Protein AF-A0A1V5SB89-F1 (afdb_monomer)

pLDDT: mean 95.57, std 5.44, range [63.53, 98.69]

Sequence (55 aa):
MDASARRALQLAELDMLKHIHQVCEQNSLRYYVIAGTLLGCVRHKGFIPWDDDTI

Solvent-accessible surface area (backbone atoms only — not comparable to full-atom values): 3346 Å² total; per-residue (Å²): 129,59,70,67,59,46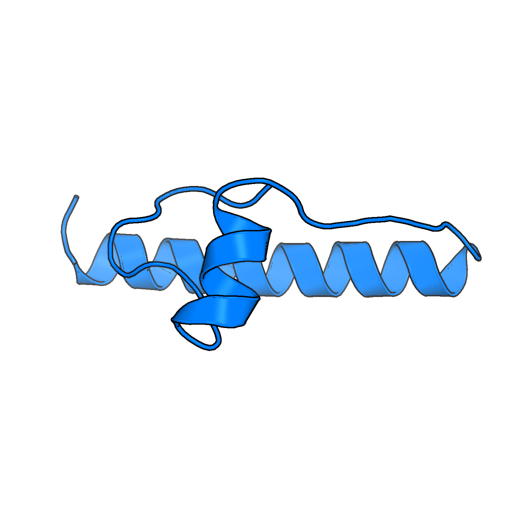,52,53,48,55,52,53,51,50,54,49,50,52,50,53,50,51,52,25,62,79,67,72,49,88,83,78,65,39,73,69,44,40,48,11,44,74,76,60,72,36,72,48,96,80,57,90,77,84,80

Foldseek 3Di:
DPLVVQVVQQVVQVVVVVVVVVVCVVVVHDDDWDDQQVCCCVPVVGHDSPDSDTD

Secondary structure (DSSP, 8-state):
--HHHHHHHHHHHHHHHHHHHHHHHHTT------HHHHHHHHHHSS--TT-----

Radius of gyration: 12.08 Å; Cα contacts (8 Å, |Δi|>4): 35; chains: 1; bounding box: 27×15×30 Å

Mean predicted aligned error: 2.78 Å

Structure (mmCIF, N/CA/C/O backbone):
data_AF-A0A1V5SB89-F1
#
_entry.id   AF-A0A1V5SB89-F1
#
loop_
_atom_site.group_PDB
_atom_site.id
_atom_site.type_symbol
_atom_site.label_atom_id
_atom_site.label_alt_id
_atom_site.label_comp_id
_atom_site.label_asym_id
_atom_site.label_entity_id
_atom_site.label_seq_id
_atom_site.pdbx_PDB_ins_code
_atom_site.Cartn_x
_atom_site.Cartn_y
_atom_site.Cartn_z
_atom_site.occupancy
_atom_site.B_iso_or_equiv
_atom_site.auth_seq_id
_atom_site.auth_comp_id
_atom_site.auth_asym_id
_atom_site.auth_atom_id
_atom_site.pdbx_PDB_model_num
ATOM 1 N N . MET A 1 1 ? 12.962 8.572 -12.283 1.00 63.53 1 MET A N 1
ATOM 2 C CA . MET A 1 1 ? 13.549 7.708 -11.236 1.00 63.53 1 MET A CA 1
ATOM 3 C C . MET A 1 1 ? 14.064 6.430 -11.869 1.00 63.53 1 MET A C 1
ATOM 5 O O . MET A 1 1 ? 13.370 5.885 -12.727 1.00 63.53 1 MET A O 1
ATOM 9 N N . ASP A 1 2 ? 15.244 5.970 -11.456 1.00 87.56 2 ASP A N 1
ATOM 10 C CA . ASP A 1 2 ? 15.738 4.640 -11.817 1.00 87.56 2 ASP A CA 1
ATOM 11 C C . ASP A 1 2 ? 14.714 3.558 -11.417 1.00 87.56 2 ASP A C 1
ATOM 13 O O . ASP A 1 2 ? 14.032 3.680 -10.395 1.00 87.56 2 ASP A O 1
ATOM 17 N N . ALA A 1 3 ? 14.557 2.526 -12.247 1.00 82.88 3 ALA A N 1
ATOM 18 C CA . ALA A 1 3 ? 13.564 1.478 -12.021 1.00 82.88 3 ALA A CA 1
ATOM 19 C C . ALA A 1 3 ? 13.843 0.707 -10.720 1.00 82.88 3 ALA A C 1
ATOM 2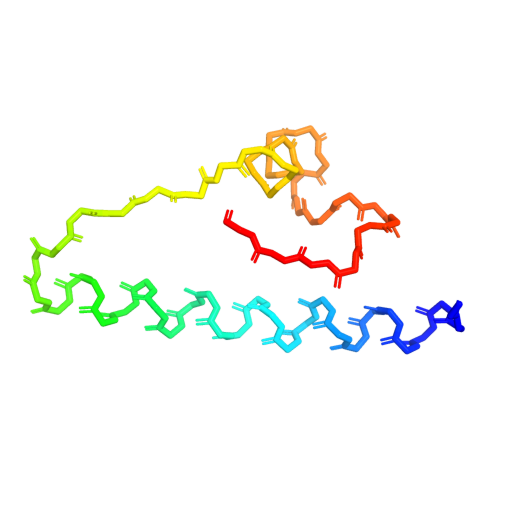1 O O . ALA A 1 3 ? 12.901 0.327 -10.022 1.00 82.88 3 ALA A O 1
ATOM 22 N N . SER A 1 4 ? 15.123 0.542 -10.356 1.00 89.44 4 SER A N 1
ATOM 23 C CA . SER A 1 4 ? 15.506 -0.104 -9.097 1.00 89.44 4 SER A CA 1
ATOM 24 C C . SER A 1 4 ? 15.116 0.741 -7.879 1.00 89.44 4 SER A C 1
ATOM 26 O O . SER A 1 4 ? 14.530 0.218 -6.931 1.00 89.44 4 SER A O 1
ATOM 28 N N . ALA A 1 5 ? 15.327 2.060 -7.949 1.00 94.69 5 ALA A N 1
ATOM 29 C CA . ALA A 1 5 ? 14.960 2.995 -6.888 1.00 94.69 5 ALA A CA 1
ATOM 30 C C . ALA A 1 5 ? 13.446 3.005 -6.630 1.00 94.69 5 ALA A C 1
ATOM 32 O O . ALA A 1 5 ? 13.010 2.942 -5.483 1.00 94.69 5 ALA A O 1
ATOM 33 N N . ARG A 1 6 ? 12.634 3.000 -7.694 1.00 95.00 6 ARG A N 1
ATOM 34 C CA . ARG A 1 6 ? 11.168 2.953 -7.569 1.00 95.00 6 ARG A CA 1
ATOM 35 C C . ARG A 1 6 ? 10.694 1.648 -6.945 1.00 95.00 6 ARG A C 1
ATOM 37 O O . ARG A 1 6 ? 9.811 1.651 -6.098 1.00 95.00 6 ARG A O 1
ATOM 44 N N . ARG A 1 7 ? 11.303 0.520 -7.322 1.00 95.69 7 ARG A N 1
ATOM 45 C CA . ARG A 1 7 ? 10.948 -0.765 -6.721 1.00 95.69 7 ARG A CA 1
ATOM 46 C C . ARG A 1 7 ? 11.302 -0.812 -5.235 1.00 95.69 7 ARG A C 1
ATOM 48 O O . ARG A 1 7 ? 10.521 -1.351 -4.457 1.00 95.69 7 ARG A O 1
ATOM 55 N N . ALA A 1 8 ? 12.444 -0.250 -4.843 1.00 96.69 8 ALA A N 1
ATOM 56 C CA . ALA A 1 8 ? 12.817 -0.132 -3.437 1.00 96.69 8 ALA A CA 1
ATOM 57 C C . ALA A 1 8 ? 11.809 0.728 -2.654 1.00 96.69 8 ALA A C 1
ATOM 59 O O . ALA A 1 8 ? 11.397 0.329 -1.567 1.00 96.69 8 ALA A O 1
ATOM 60 N N . LEU A 1 9 ? 11.354 1.843 -3.239 1.00 96.56 9 LEU A N 1
ATOM 61 C CA . LEU A 1 9 ? 10.314 2.694 -2.658 1.00 96.56 9 LEU A CA 1
ATOM 62 C C . LEU A 1 9 ? 9.000 1.927 -2.447 1.00 96.56 9 LEU A C 1
ATOM 64 O O . LEU A 1 9 ? 8.531 1.838 -1.320 1.00 96.56 9 LEU A O 1
ATOM 68 N N . GLN A 1 10 ? 8.481 1.266 -3.485 1.00 96.94 10 GLN A N 1
ATOM 69 C CA . GLN A 1 10 ? 7.249 0.468 -3.396 1.00 96.94 10 GLN A CA 1
ATOM 70 C C . GLN A 1 10 ? 7.315 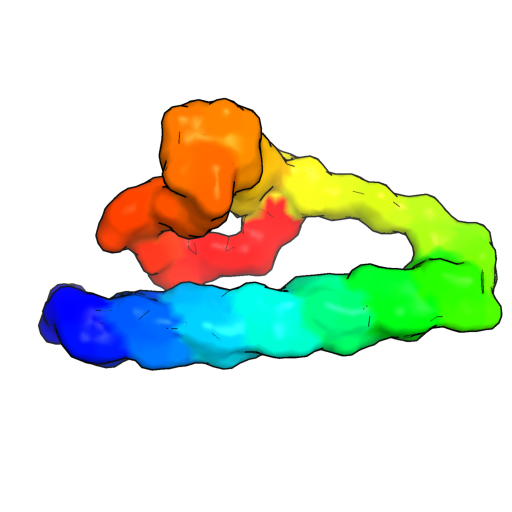-0.621 -2.311 1.00 96.94 10 GLN A C 1
ATOM 72 O O . GLN A 1 10 ? 6.323 -0.931 -1.656 1.00 96.94 10 GLN A O 1
ATOM 77 N N . LEU A 1 11 ? 8.484 -1.239 -2.113 1.00 97.25 11 LEU A N 1
ATOM 78 C CA . LEU A 1 11 ? 8.663 -2.236 -1.055 1.00 97.25 11 LEU A CA 1
ATOM 79 C C . LEU A 1 11 ? 8.629 -1.602 0.341 1.00 97.25 11 LEU A C 1
ATOM 81 O O . LEU A 1 11 ? 7.984 -2.153 1.230 1.00 97.25 11 LEU A O 1
ATOM 85 N N . ALA A 1 12 ? 9.261 -0.440 0.518 1.00 97.38 12 ALA A N 1
ATOM 86 C CA . ALA A 1 12 ? 9.201 0.302 1.773 1.00 97.38 12 ALA A CA 1
ATOM 87 C C . ALA A 1 12 ? 7.768 0.765 2.093 1.00 97.38 12 ALA A C 1
ATOM 89 O O . ALA A 1 12 ? 7.310 0.623 3.224 1.00 97.38 12 ALA A O 1
ATOM 90 N N . GLU A 1 13 ? 7.030 1.250 1.094 1.00 97.56 13 GLU A N 1
ATOM 91 C CA . GLU A 1 13 ? 5.626 1.648 1.244 1.00 97.56 13 GLU A CA 1
ATOM 92 C C . GLU A 1 13 ? 4.711 0.481 1.595 1.00 97.56 13 GLU A C 1
ATOM 94 O O . GLU A 1 13 ? 3.849 0.610 2.462 1.00 97.56 13 GLU A O 1
ATOM 99 N N . LEU A 1 14 ? 4.931 -0.686 0.987 1.00 97.44 14 LEU A N 1
ATOM 100 C CA . LEU A 1 14 ? 4.190 -1.891 1.337 1.00 97.44 14 LEU A CA 1
ATOM 101 C C . LEU A 1 14 ? 4.414 -2.286 2.799 1.00 97.44 14 LEU A C 1
ATOM 103 O O . LEU A 1 14 ? 3.470 -2.688 3.47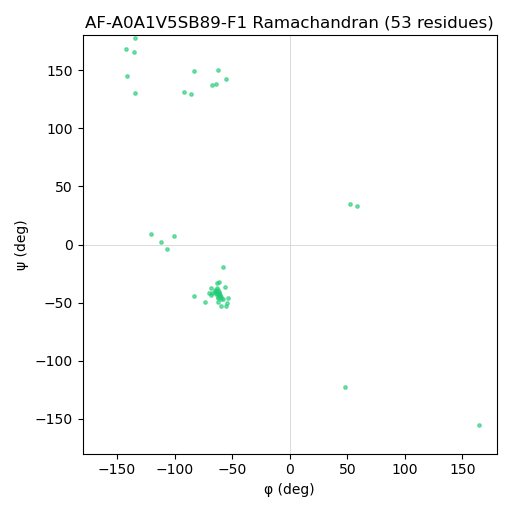9 1.00 97.44 14 LEU A O 1
ATOM 107 N N . ASP A 1 15 ? 5.648 -2.184 3.288 1.00 98.25 15 ASP A N 1
ATOM 108 C CA . ASP A 1 15 ? 5.955 -2.487 4.683 1.00 98.25 15 ASP A CA 1
ATOM 109 C C . ASP A 1 15 ? 5.342 -1.453 5.640 1.00 98.25 15 ASP A C 1
ATOM 111 O O . ASP A 1 15 ? 4.787 -1.840 6.672 1.00 98.25 15 ASP A O 1
ATOM 115 N N . MET A 1 16 ? 5.311 -0.168 5.267 1.00 97.94 16 MET A N 1
ATOM 116 C CA . MET A 1 16 ? 4.560 0.853 6.010 1.00 97.94 16 MET A CA 1
ATOM 117 C C . MET A 1 16 ? 3.055 0.558 6.030 1.00 97.94 16 MET A C 1
ATOM 119 O O . MET A 1 16 ? 2.439 0.603 7.094 1.00 97.94 16 MET A O 1
ATOM 123 N N . LEU A 1 17 ? 2.457 0.190 4.892 1.00 97.38 17 LEU A N 1
ATOM 124 C CA . LEU A 1 17 ? 1.032 -0.134 4.805 1.00 97.38 17 LEU A CA 1
ATOM 125 C C . LEU A 1 17 ? 0.670 -1.363 5.652 1.00 97.38 17 LEU A C 1
ATOM 127 O O . LEU A 1 17 ? -0.376 -1.370 6.299 1.00 97.38 17 LEU A O 1
ATOM 131 N N . LYS A 1 18 ? 1.538 -2.382 5.715 1.00 97.88 18 LYS A N 1
ATOM 132 C CA . LYS A 1 18 ? 1.364 -3.519 6.639 1.00 97.88 18 LYS A CA 1
ATOM 133 C C . LYS A 1 18 ? 1.397 -3.073 8.097 1.00 97.88 18 LYS A C 1
ATOM 135 O O . LYS A 1 18 ? 0.630 -3.594 8.902 1.00 97.88 18 LYS A O 1
ATOM 140 N N . HIS A 1 19 ? 2.264 -2.125 8.446 1.00 98.25 19 HIS A N 1
ATOM 141 C CA . HIS A 1 19 ? 2.322 -1.604 9.807 1.00 98.25 19 HIS A CA 1
ATOM 142 C C . HIS A 1 19 ? 1.061 -0.803 10.158 1.00 98.25 19 HIS A C 1
ATOM 144 O O . HIS A 1 19 ? 0.470 -1.024 11.213 1.00 98.25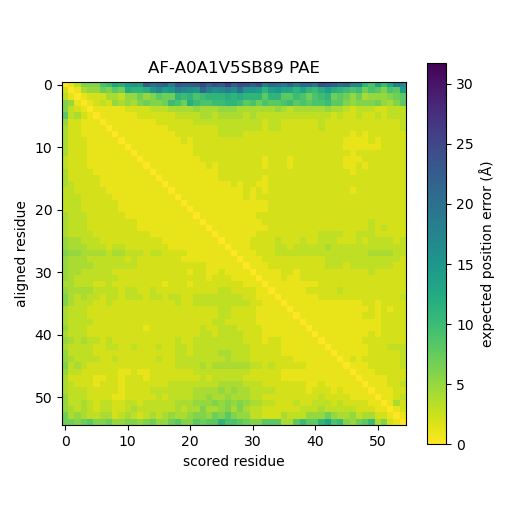 19 HIS A O 1
ATOM 150 N N . ILE A 1 20 ? 0.582 0.046 9.241 1.00 97.75 20 ILE A N 1
ATOM 151 C CA . ILE A 1 20 ? -0.701 0.752 9.384 1.00 97.75 20 ILE A CA 1
ATOM 152 C C . ILE A 1 20 ? -1.840 -0.256 9.556 1.00 97.75 20 ILE A C 1
ATOM 154 O O . ILE A 1 20 ? -2.627 -0.125 10.489 1.00 97.75 20 ILE A O 1
ATOM 158 N N . HIS A 1 21 ? -1.888 -1.298 8.719 1.00 97.81 21 HIS A N 1
ATOM 159 C CA . HIS A 1 21 ? -2.874 -2.372 8.830 1.00 97.81 21 HIS A CA 1
ATOM 160 C C . HIS A 1 21 ? -2.875 -3.000 10.229 1.00 97.81 21 HIS A C 1
ATOM 162 O O . HIS A 1 21 ? -3.922 -3.086 10.864 1.00 97.81 21 HIS A O 1
ATOM 168 N N . GLN A 1 22 ? -1.698 -3.379 10.739 1.00 98.69 22 GLN A N 1
ATOM 169 C CA . GLN A 1 22 ? -1.551 -3.963 12.074 1.00 98.69 22 GLN A CA 1
ATOM 170 C C . GLN A 1 22 ? -2.041 -3.021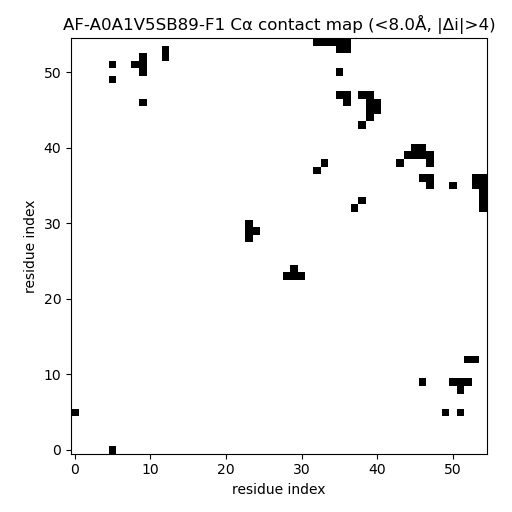 13.178 1.00 98.69 22 GLN A C 1
ATOM 172 O O . GLN A 1 22 ? -2.763 -3.458 14.072 1.00 98.69 22 GLN A O 1
ATOM 177 N N . VAL A 1 23 ? -1.680 -1.737 13.115 1.00 98.62 23 VAL A N 1
ATOM 178 C CA . VAL A 1 23 ? -2.128 -0.734 14.091 1.00 98.62 23 VAL A CA 1
ATOM 179 C C . VAL A 1 23 ? -3.644 -0.557 14.028 1.00 98.62 23 VAL A C 1
ATOM 181 O O . VAL A 1 23 ? -4.299 -0.508 15.070 1.00 98.62 23 VAL A O 1
ATOM 184 N N . CYS A 1 24 ? -4.225 -0.498 12.830 1.00 98.62 24 CYS A N 1
ATOM 185 C CA . CYS A 1 24 ? -5.667 -0.391 12.659 1.00 98.62 24 CYS A CA 1
ATOM 186 C C . CYS A 1 24 ? -6.403 -1.611 13.229 1.00 98.62 24 CYS A C 1
ATOM 188 O O . CYS A 1 24 ? -7.339 -1.424 14.004 1.00 98.62 24 CYS A O 1
ATOM 190 N N . GLU A 1 25 ? -5.944 -2.832 12.942 1.00 98.50 25 GLU A N 1
ATOM 191 C CA . GLU A 1 25 ? -6.521 -4.069 13.490 1.00 98.50 25 GLU A CA 1
ATOM 192 C C . GLU A 1 25 ? -6.461 -4.092 15.025 1.00 98.50 25 GLU A C 1
ATOM 194 O O . GLU A 1 25 ? -7.468 -4.334 15.690 1.00 98.50 25 GLU A O 1
ATOM 199 N N . GLN A 1 26 ? -5.305 -3.753 15.608 1.00 98.69 26 GLN A N 1
ATOM 200 C CA . GLN A 1 26 ? -5.113 -3.719 17.064 1.00 98.69 26 GLN A CA 1
ATOM 201 C C . GLN A 1 26 ? -6.033 -2.717 17.769 1.00 98.69 26 GLN A C 1
ATOM 203 O O . GLN A 1 26 ? -6.442 -2.948 18.905 1.00 98.69 26 GLN A O 1
ATOM 208 N N . ASN A 1 27 ? -6.371 -1.614 17.100 1.00 98.56 27 ASN A N 1
ATOM 209 C CA . ASN A 1 27 ? -7.217 -0.556 17.649 1.00 98.56 27 ASN A CA 1
ATOM 210 C C . ASN A 1 27 ? -8.674 -0.638 17.163 1.00 98.56 27 ASN A C 1
ATOM 212 O O . ASN A 1 27 ? -9.456 0.271 17.435 1.00 98.56 27 ASN A O 1
ATOM 216 N N . SER A 1 28 ? -9.054 -1.707 16.448 1.00 98.38 28 SER A N 1
ATOM 217 C CA . SER A 1 28 ? -10.385 -1.854 15.833 1.00 98.38 28 SER A CA 1
ATOM 218 C C . SER A 1 28 ? -10.787 -0.656 14.955 1.00 98.38 28 SER A C 1
ATOM 220 O O . SER A 1 28 ? -11.954 -0.259 14.900 1.00 98.38 28 SER A O 1
ATOM 222 N N . LEU A 1 29 ? -9.812 -0.059 14.267 1.00 98.56 29 LEU A N 1
ATOM 223 C CA . LEU A 1 29 ? -10.013 1.067 13.364 1.00 98.56 29 LEU A CA 1
ATOM 224 C C . LEU A 1 29 ? -10.259 0.563 11.949 1.00 98.56 29 LEU A C 1
ATOM 226 O O . LEU A 1 29 ? -9.492 -0.226 11.401 1.00 98.56 29 LEU A O 1
ATOM 230 N N . ARG A 1 30 ? -11.308 1.086 11.320 1.00 98.12 30 ARG A N 1
ATOM 231 C CA . ARG A 1 30 ? -11.563 0.829 9.907 1.00 98.12 30 ARG A CA 1
ATOM 232 C C . ARG A 1 30 ? -10.784 1.819 9.049 1.00 98.12 30 ARG A C 1
ATOM 234 O O . ARG A 1 30 ? -10.925 3.024 9.234 1.00 98.12 30 ARG A O 1
ATOM 241 N N . TYR A 1 31 ? -10.046 1.308 8.073 1.00 97.38 31 TYR A N 1
ATOM 242 C CA . TYR A 1 31 ? -9.374 2.109 7.055 1.00 97.38 31 TYR A CA 1
ATOM 243 C C . TYR A 1 31 ? -9.577 1.482 5.674 1.00 97.38 31 TYR A C 1
ATOM 245 O O . TYR A 1 31 ? -10.005 0.332 5.551 1.00 97.38 31 TYR A O 1
ATOM 253 N N . TYR A 1 32 ? -9.281 2.257 4.638 1.00 96.81 32 TYR A N 1
ATOM 254 C CA . TYR A 1 32 ? -9.347 1.821 3.251 1.00 96.81 32 TYR A CA 1
ATOM 255 C C . TYR A 1 32 ? -8.176 2.435 2.495 1.00 96.81 32 TYR A C 1
ATOM 257 O O . TYR A 1 32 ? -7.820 3.579 2.764 1.00 96.81 32 TYR A O 1
ATOM 265 N N . VAL A 1 33 ? -7.629 1.691 1.537 1.00 97.19 33 VAL A N 1
ATOM 266 C CA . VAL A 1 33 ? -6.784 2.259 0.479 1.00 97.19 33 VAL A CA 1
ATOM 267 C C . VAL A 1 33 ? -7.676 2.798 -0.630 1.00 97.19 33 VAL A C 1
ATOM 269 O O . VAL A 1 33 ? -8.770 2.268 -0.864 1.00 97.19 33 VAL A O 1
ATOM 272 N N . ILE A 1 34 ? -7.230 3.840 -1.322 1.00 97.50 34 ILE A N 1
ATOM 273 C CA . ILE A 1 34 ? -8.053 4.533 -2.318 1.00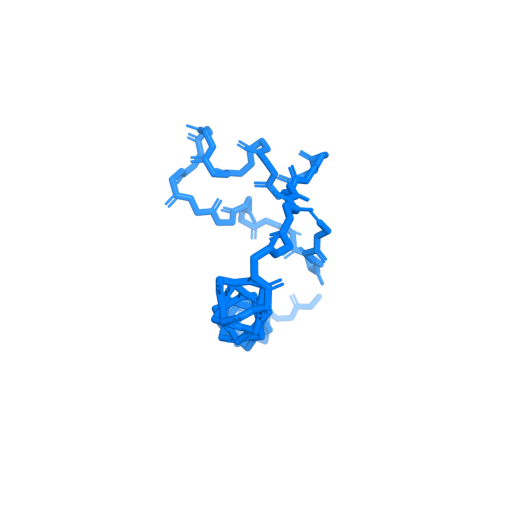 97.50 34 ILE A CA 1
ATOM 274 C C . ILE A 1 34 ? -7.271 4.808 -3.606 1.00 97.50 34 ILE A C 1
ATOM 276 O O . ILE A 1 34 ? -6.107 4.447 -3.747 1.00 97.50 34 ILE A O 1
ATOM 280 N N . ALA A 1 35 ? -7.955 5.394 -4.593 1.00 96.44 35 ALA A N 1
ATOM 281 C CA . ALA A 1 35 ? -7.362 5.901 -5.831 1.00 96.44 35 ALA A CA 1
ATOM 282 C C . ALA A 1 35 ? -6.396 4.907 -6.523 1.00 96.44 35 ALA A C 1
ATOM 284 O O . ALA A 1 35 ? -6.806 3.799 -6.888 1.00 96.44 35 ALA A O 1
ATOM 285 N N . GLY A 1 36 ? -5.142 5.320 -6.745 1.00 96.44 36 GLY A N 1
ATOM 286 C CA . GLY A 1 36 ? -4.115 4.543 -7.442 1.00 96.44 36 GLY A CA 1
ATOM 287 C C . GLY A 1 36 ? -3.795 3.226 -6.744 1.00 96.44 36 GLY A C 1
ATOM 288 O O . GLY A 1 36 ? -3.792 2.182 -7.396 1.00 96.44 36 GLY A O 1
ATOM 289 N N . THR A 1 37 ? -3.666 3.243 -5.415 1.00 97.31 37 THR A N 1
ATOM 290 C CA . THR A 1 37 ? -3.380 2.051 -4.609 1.00 97.31 37 THR A CA 1
ATOM 291 C C . THR A 1 37 ? -4.494 1.016 -4.729 1.00 97.31 37 THR A C 1
ATOM 293 O O . THR A 1 37 ? -4.227 -0.141 -5.062 1.00 97.31 37 THR A O 1
ATOM 296 N N . LEU A 1 38 ? -5.758 1.423 -4.561 1.00 97.69 38 LEU A N 1
ATOM 297 C CA . LEU A 1 38 ? -6.896 0.510 -4.724 1.00 97.69 38 LEU A CA 1
ATOM 298 C C . LEU A 1 38 ? -6.963 -0.067 -6.148 1.00 97.69 38 LEU A C 1
ATOM 300 O O . LEU A 1 38 ? -7.161 -1.273 -6.331 1.00 97.69 38 LEU A O 1
ATOM 304 N N . LEU A 1 39 ? -6.773 0.776 -7.168 1.00 98.12 39 LEU A N 1
ATOM 305 C CA . LEU A 1 39 ? -6.765 0.339 -8.563 1.00 98.12 39 LEU A CA 1
ATOM 306 C C . LEU A 1 39 ? -5.619 -0.644 -8.842 1.00 98.12 39 LEU A C 1
ATOM 308 O O . LEU A 1 39 ? -5.831 -1.647 -9.528 1.00 98.12 39 LEU A O 1
ATOM 312 N N . GLY A 1 40 ? -4.424 -0.374 -8.316 1.00 97.38 40 GLY A N 1
ATOM 313 C CA . GLY A 1 40 ? -3.265 -1.256 -8.386 1.00 97.38 40 GLY A CA 1
ATOM 314 C C . GLY A 1 40 ? -3.584 -2.634 -7.817 1.00 97.38 40 GLY A C 1
ATOM 315 O O . GLY A 1 40 ? -3.446 -3.641 -8.522 1.00 97.38 40 GLY A O 1
ATOM 316 N N . CYS A 1 41 ? -4.114 -2.684 -6.590 1.00 96.44 41 CYS A N 1
ATOM 317 C CA . CYS A 1 41 ? -4.498 -3.932 -5.933 1.00 96.44 41 CYS A CA 1
ATOM 318 C C . CYS A 1 41 ? -5.441 -4.778 -6.803 1.00 96.44 41 CYS A C 1
ATOM 320 O O . CYS A 1 41 ? -5.223 -5.980 -6.979 1.00 96.44 41 CYS A O 1
ATOM 322 N N . VAL A 1 42 ? -6.471 -4.163 -7.390 1.00 97.75 42 VAL A N 1
ATOM 323 C CA . VAL A 1 42 ? -7.466 -4.886 -8.196 1.00 97.75 42 VAL A CA 1
ATOM 324 C C . VAL A 1 42 ? -6.900 -5.312 -9.555 1.00 97.75 42 VAL A C 1
ATOM 326 O O . VAL A 1 42 ? -7.036 -6.485 -9.929 1.00 97.7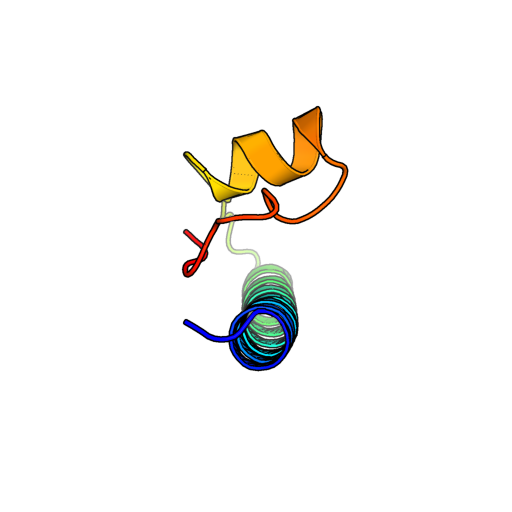5 42 VAL A O 1
ATOM 329 N N . ARG A 1 43 ? -6.265 -4.383 -10.285 1.00 98.12 43 ARG A N 1
ATOM 330 C CA . ARG A 1 43 ? -5.846 -4.550 -11.689 1.00 98.12 43 ARG A CA 1
ATOM 331 C C . ARG A 1 43 ? -4.512 -5.279 -11.846 1.00 98.12 43 ARG A C 1
ATOM 333 O O . ARG A 1 43 ? -4.409 -6.146 -12.705 1.00 98.12 43 ARG A O 1
ATOM 340 N N . HIS A 1 44 ? -3.512 -4.933 -11.038 1.00 97.25 44 HIS A N 1
ATOM 341 C CA . HIS A 1 44 ? -2.131 -5.434 -11.153 1.00 97.25 44 HIS A CA 1
ATOM 342 C C . HIS A 1 44 ? -1.753 -6.440 -10.066 1.00 97.25 44 HIS A C 1
ATOM 344 O O . HIS A 1 44 ? -0.659 -6.993 -10.107 1.00 97.25 44 HIS A O 1
ATOM 350 N N . LYS A 1 45 ? -2.648 -6.697 -9.100 1.00 96.88 45 LYS A N 1
ATOM 351 C CA . LYS A 1 45 ? -2.380 -7.553 -7.927 1.00 96.88 45 LYS A CA 1
ATOM 352 C C . LYS A 1 45 ? -1.195 -7.046 -7.094 1.00 96.88 45 LYS A C 1
ATOM 354 O O . LYS A 1 45 ? -0.449 -7.827 -6.511 1.00 96.88 45 LYS A O 1
ATOM 359 N N . GLY A 1 46 ? -1.035 -5.726 -7.049 1.00 95.12 46 GLY A N 1
ATOM 360 C CA . GLY A 1 46 ? 0.078 -5.028 -6.416 1.00 95.12 46 GLY A CA 1
ATOM 361 C C . GLY A 1 46 ? 0.135 -3.579 -6.893 1.00 95.12 46 GLY A C 1
ATOM 362 O O . GLY A 1 46 ? -0.869 -3.033 -7.332 1.00 95.12 46 GLY A O 1
ATOM 363 N N . PHE A 1 47 ? 1.306 -2.957 -6.839 1.00 97.00 47 PHE A N 1
ATOM 364 C CA . PHE A 1 47 ? 1.498 -1.595 -7.339 1.00 97.00 47 PHE A CA 1
ATOM 365 C C . PHE A 1 47 ? 1.237 -1.479 -8.841 1.00 97.00 47 PHE A C 1
ATOM 367 O O . PHE A 1 47 ? 1.516 -2.409 -9.606 1.00 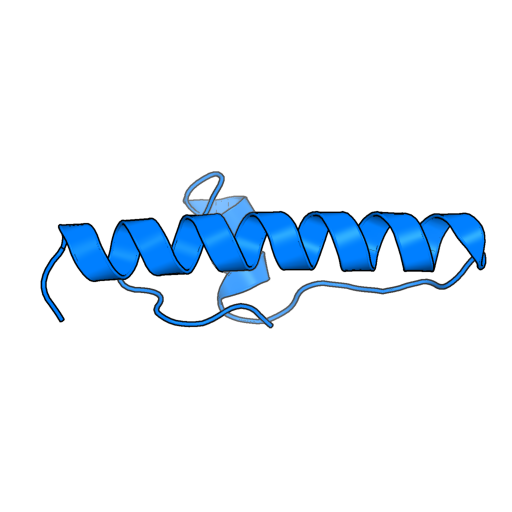97.00 47 PHE A O 1
ATOM 374 N N . ILE A 1 48 ? 0.779 -0.307 -9.285 1.00 97.00 48 ILE A N 1
ATOM 375 C CA . ILE A 1 48 ? 0.898 0.042 -10.698 1.00 97.00 48 ILE A CA 1
ATOM 376 C C . ILE A 1 48 ? 2.403 0.219 -10.990 1.00 97.00 48 ILE A C 1
ATOM 378 O O . ILE A 1 48 ? 3.116 0.819 -10.185 1.00 97.00 48 ILE A O 1
ATOM 382 N N . PRO A 1 49 ? 2.940 -0.278 -12.123 1.00 95.69 49 PRO A N 1
ATOM 383 C CA . PRO A 1 49 ? 4.392 -0.292 -12.356 1.00 95.69 49 PRO A CA 1
ATOM 384 C C . PRO A 1 49 ? 5.093 1.075 -12.305 1.00 95.69 49 PRO A C 1
ATOM 386 O O . PRO A 1 49 ? 6.318 1.148 -12.179 1.00 95.69 49 PRO A O 1
ATOM 389 N N . TRP A 1 50 ? 4.342 2.162 -12.453 1.00 94.44 50 TRP A N 1
ATOM 390 C CA . TRP A 1 50 ? 4.853 3.528 -12.437 1.00 94.44 50 TRP A CA 1
ATOM 391 C C . TRP A 1 50 ? 4.413 4.349 -11.226 1.00 94.44 50 TRP A C 1
ATOM 393 O O . TRP A 1 50 ? 4.824 5.502 -11.170 1.00 94.44 50 TRP A O 1
ATOM 403 N N . ASP A 1 51 ? 3.665 3.774 -10.279 1.00 95.25 51 ASP A N 1
ATOM 404 C CA . ASP A 1 51 ? 3.350 4.459 -9.021 1.00 95.25 51 ASP A CA 1
ATOM 405 C C . ASP A 1 51 ? 4.634 4.699 -8.223 1.00 95.25 51 ASP A C 1
ATOM 407 O O . ASP A 1 51 ? 5.517 3.827 -8.142 1.00 95.25 51 ASP A O 1
ATOM 411 N N . ASP A 1 52 ? 4.708 5.891 -7.649 1.00 93.56 52 ASP A N 1
ATOM 412 C CA . ASP A 1 52 ? 5.741 6.368 -6.739 1.00 93.56 52 ASP A CA 1
ATOM 413 C C . ASP A 1 52 ? 5.178 6.783 -5.368 1.00 93.56 52 ASP A C 1
ATOM 415 O O . ASP A 1 52 ? 5.928 7.334 -4.564 1.00 93.56 52 ASP A O 1
ATOM 419 N N . ASP A 1 53 ? 3.897 6.496 -5.107 1.00 92.81 53 ASP A N 1
ATOM 420 C CA . ASP A 1 53 ? 3.218 6.718 -3.833 1.00 92.81 53 ASP A CA 1
ATOM 421 C C . ASP A 1 53 ? 2.204 5.606 -3.459 1.00 92.81 53 ASP A C 1
ATOM 423 O O . ASP A 1 53 ? 1.844 4.731 -4.256 1.00 92.81 53 ASP A O 1
ATOM 427 N N . THR A 1 54 ? 1.734 5.638 -2.203 1.00 92.00 54 THR A N 1
ATOM 428 C CA . THR A 1 54 ? 0.636 4.809 -1.669 1.00 92.00 54 THR A CA 1
ATOM 429 C C . THR A 1 54 ? -0.333 5.659 -0.841 1.00 92.00 54 THR A C 1
ATOM 431 O O . THR A 1 54 ? 0.109 6.379 0.056 1.00 92.00 54 THR A O 1
ATOM 434 N N . ILE A 1 55 ? -1.645 5.543 -1.107 1.00 84.31 55 ILE A N 1
ATOM 435 C CA . ILE A 1 55 ? -2.728 6.302 -0.445 1.00 84.31 55 ILE A CA 1
ATOM 436 C C . ILE A 1 55 ? -3.860 5.388 0.048 1.00 84.31 55 ILE A C 1
ATOM 438 O O . ILE A 1 55 ? -4.416 4.583 -0.740 1.00 84.31 55 ILE A O 1
#